Protein AF-A0AA37P402-F1 (afdb_monomer_lite)

Radius of gyration: 12.37 Å; chains: 1; bounding box: 26×26×30 Å

InterPro domains:
  IPR060029 MutS5, N-terminal domain [PF27035] (1-73)

Organism: NCBI:txid700344

Foldseek 3Di:
DEWDADPQQWIWDWDADPVVRDIDIDPTDRDPDNVVVVVVCCVVVVDQKYAYDPPHDPVVVVSLVVQADDADPPGGIGGHDDD

Secondary structure (DSSP, 8-state):
-EEEE-TTSEEEEEEEETTTTEEEEEEEEE-S-HHHHHHHHHHHH--SEEE--TT--HHHHHHHHHT-SEEEETBEEEE----

Structure (mmCIF, N/CA/C/O backbone):
data_AF-A0AA37P402-F1
#
_entry.id   AF-A0AA37P402-F1
#
loop_
_atom_site.group_PDB
_atom_site.id
_atom_site.type_symbol
_atom_site.label_atom_id
_atom_site.label_alt_id
_atom_site.label_comp_id
_atom_site.label_asym_id
_atom_site.label_entity_id
_atom_site.label_seq_id
_atom_site.pdbx_PDB_ins_code
_atom_site.Cartn_x
_atom_site.Cartn_y
_atom_site.Cartn_z
_atom_site.occupancy
_atom_site.B_iso_or_equiv
_atom_site.auth_seq_id
_atom_site.auth_comp_id
_atom_site.auth_asym_id
_atom_site.auth_atom_id
_atom_site.pdbx_PDB_model_num
ATOM 1 N N . MET A 1 1 ? 1.401 -2.284 -5.833 1.00 90.81 1 MET A N 1
ATOM 2 C CA . MET A 1 1 ? 1.448 -2.507 -4.373 1.00 90.81 1 MET A CA 1
ATOM 3 C C . MET A 1 1 ? 0.040 -2.462 -3.807 1.00 90.81 1 MET A C 1
ATOM 5 O O . MET A 1 1 ? -0.753 -1.657 -4.266 1.00 90.81 1 MET A O 1
ATOM 9 N N . ALA A 1 2 ? -0.277 -3.309 -2.837 1.00 92.25 2 ALA A N 1
ATOM 10 C CA . ALA A 1 2 ? -1.514 -3.281 -2.070 1.00 92.25 2 ALA A CA 1
ATOM 11 C C . ALA A 1 2 ? -1.173 -3.066 -0.593 1.00 92.25 2 ALA A C 1
ATOM 13 O O . ALA A 1 2 ? -0.306 -3.758 -0.059 1.00 92.25 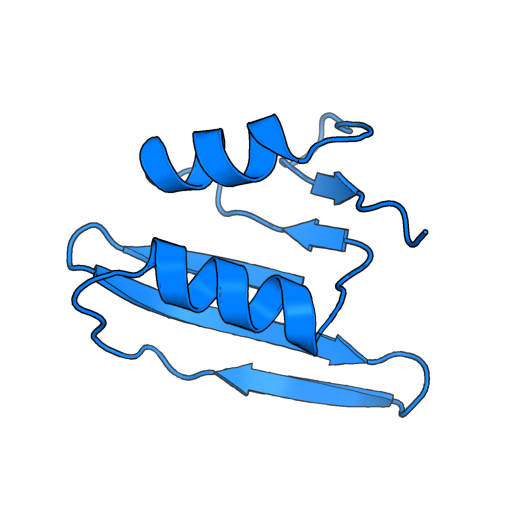2 ALA A O 1
ATOM 14 N N . VAL A 1 3 ? -1.846 -2.114 0.053 1.00 90.44 3 VAL A N 1
ATOM 15 C CA . VAL A 1 3 ? -1.617 -1.765 1.463 1.00 90.44 3 VAL A CA 1
ATOM 16 C C . VAL A 1 3 ? -2.902 -1.947 2.244 1.00 90.44 3 VAL A C 1
ATOM 18 O O . VAL A 1 3 ? -3.962 -1.498 1.817 1.00 90.44 3 VAL A O 1
ATOM 21 N N . PHE A 1 4 ? -2.810 -2.577 3.409 1.00 89.69 4 PHE A N 1
ATOM 22 C CA . PHE A 1 4 ? -3.946 -2.804 4.286 1.00 89.69 4 PHE A CA 1
ATOM 23 C C . PHE A 1 4 ? -3.619 -2.380 5.716 1.00 89.69 4 PHE A C 1
ATOM 25 O O . PHE A 1 4 ? -2.704 -2.920 6.334 1.00 89.69 4 PHE A O 1
ATOM 32 N N . VAL A 1 5 ? -4.392 -1.428 6.245 1.00 85.81 5 VAL A N 1
ATOM 33 C CA . VAL A 1 5 ? -4.291 -0.953 7.632 1.00 85.81 5 VAL A CA 1
ATOM 34 C C . VAL A 1 5 ? -5.607 -1.217 8.347 1.00 85.81 5 VAL A C 1
ATOM 36 O O . VAL A 1 5 ? -6.662 -0.787 7.882 1.00 85.81 5 VAL A O 1
ATOM 39 N N . ARG A 1 6 ? -5.555 -1.896 9.495 1.00 80.00 6 ARG A N 1
ATOM 40 C CA . ARG A 1 6 ? -6.715 -2.069 10.386 1.00 80.00 6 ARG A CA 1
ATOM 41 C C . ARG A 1 6 ? -6.741 -1.002 11.480 1.00 80.00 6 ARG A C 1
ATOM 43 O O . ARG A 1 6 ? -5.697 -0.518 11.903 1.00 80.00 6 ARG A O 1
ATOM 50 N N . GLU A 1 7 ? -7.922 -0.767 12.054 1.00 68.12 7 GLU A N 1
ATOM 51 C CA . GLU A 1 7 ? -8.169 0.158 13.181 1.00 68.12 7 GLU A CA 1
ATOM 52 C C . GLU A 1 7 ? -7.327 -0.111 14.449 1.00 68.12 7 GLU A C 1
ATOM 54 O O . GLU A 1 7 ? -7.258 0.732 15.333 1.00 68.12 7 GLU A O 1
ATOM 59 N N . LYS A 1 8 ? -6.650 -1.265 14.545 1.00 71.88 8 LYS A N 1
ATOM 60 C CA . LYS A 1 8 ? -5.763 -1.633 15.666 1.00 71.88 8 LYS A CA 1
ATOM 61 C C . LYS A 1 8 ? -4.266 -1.483 15.352 1.00 71.88 8 LYS A C 1
ATOM 63 O O . LYS A 1 8 ? -3.455 -2.176 15.956 1.00 71.88 8 LYS A O 1
ATOM 68 N N . GLY A 1 9 ? -3.904 -0.672 14.356 1.00 75.06 9 GLY A N 1
ATOM 69 C CA . GLY A 1 9 ? -2.501 -0.416 13.998 1.00 75.06 9 GLY A CA 1
ATOM 70 C C . GLY A 1 9 ? -1.779 -1.605 13.353 1.00 75.06 9 GLY A C 1
ATOM 71 O O . GLY A 1 9 ? -0.553 -1.639 13.292 1.00 75.06 9 GLY A O 1
ATOM 72 N N . LYS A 1 10 ? -2.526 -2.604 12.867 1.00 85.38 10 LYS A N 1
ATOM 73 C CA . LYS A 1 10 ? -1.945 -3.693 12.077 1.00 85.38 10 LYS A CA 1
ATOM 74 C C . LYS A 1 10 ? -1.796 -3.252 10.630 1.00 85.38 10 LYS A C 1
ATOM 76 O O . LYS A 1 10 ? -2.796 -2.870 10.019 1.00 85.38 10 LYS A O 1
ATOM 81 N N . LEU A 1 11 ? -0.576 -3.349 10.109 1.00 90.00 11 LEU A N 1
ATOM 82 C CA . LEU A 1 11 ? -0.240 -3.075 8.716 1.00 90.00 11 LEU A CA 1
ATOM 83 C C . LEU A 1 11 ? 0.150 -4.377 8.016 1.00 90.00 11 LEU A C 1
ATOM 85 O O . LEU A 1 11 ? 1.022 -5.101 8.492 1.00 90.00 11 LEU A O 1
ATOM 89 N N . GLY A 1 12 ? -0.470 -4.639 6.871 1.00 90.94 12 GLY A N 1
ATOM 90 C CA . GLY A 1 12 ? -0.012 -5.618 5.891 1.00 90.94 12 GLY A CA 1
ATOM 91 C C . GLY A 1 12 ? 0.255 -4.939 4.552 1.00 90.94 12 GLY A C 1
ATOM 92 O O . GLY A 1 12 ? -0.412 -3.964 4.193 1.00 90.94 12 GLY A O 1
ATOM 93 N N . CYS A 1 13 ? 1.226 -5.453 3.805 1.00 92.44 13 CYS A N 1
ATOM 94 C CA . CYS A 1 13 ? 1.556 -4.949 2.476 1.00 92.44 13 CYS A CA 1
ATOM 95 C C . CYS A 1 13 ? 1.967 -6.100 1.558 1.00 92.44 13 CYS A C 1
ATOM 97 O O . CYS A 1 13 ? 2.638 -7.034 1.990 1.00 92.44 13 CYS A O 1
ATOM 99 N N . ALA A 1 14 ? 1.584 -6.024 0.289 1.00 94.19 14 ALA A N 1
ATOM 100 C CA . ALA A 1 14 ? 2.083 -6.914 -0.749 1.00 94.19 14 ALA A CA 1
ATOM 101 C C . ALA A 1 14 ? 2.404 -6.119 -2.013 1.00 94.19 14 ALA A C 1
ATOM 103 O O . ALA A 1 14 ? 1.678 -5.192 -2.385 1.00 94.19 14 ALA A O 1
ATOM 104 N N . TYR A 1 15 ? 3.469 -6.481 -2.716 1.00 94.00 15 TYR A N 1
ATOM 105 C CA . TYR A 1 15 ? 3.771 -5.879 -4.009 1.00 94.00 15 TYR A CA 1
ATOM 106 C C . TYR A 1 15 ? 4.478 -6.855 -4.936 1.00 94.00 15 TYR A C 1
ATOM 108 O O . TYR A 1 15 ? 5.150 -7.787 -4.504 1.00 94.00 15 TYR A O 1
ATOM 116 N N . TYR A 1 16 ? 4.284 -6.620 -6.227 1.00 93.62 16 TYR A N 1
ATOM 117 C CA . TYR A 1 16 ? 4.936 -7.345 -7.300 1.00 93.62 16 TYR A CA 1
ATOM 118 C C . TYR A 1 16 ? 5.985 -6.429 -7.926 1.00 93.62 16 TYR A C 1
ATOM 120 O O . TYR A 1 16 ? 5.652 -5.301 -8.297 1.00 93.62 16 TYR A O 1
ATOM 128 N N . ASN A 1 17 ? 7.225 -6.907 -8.006 1.00 91.94 17 ASN A N 1
ATOM 129 C CA . ASN A 1 17 ? 8.288 -6.285 -8.782 1.00 91.94 17 ASN A CA 1
ATOM 130 C C . ASN A 1 17 ? 8.293 -6.939 -10.169 1.00 91.94 17 ASN A C 1
ATOM 132 O O . ASN A 1 17 ? 8.637 -8.113 -10.301 1.00 91.94 17 ASN A O 1
ATOM 136 N N . SER A 1 18 ? 7.889 -6.186 -11.192 1.00 89.94 18 SER A N 1
ATOM 137 C CA . SER A 1 18 ? 7.841 -6.675 -12.572 1.00 89.94 18 SER A CA 1
ATOM 138 C C . SER A 1 18 ? 9.212 -6.895 -13.191 1.00 89.94 18 SER A C 1
ATOM 140 O O . SER A 1 18 ? 9.323 -7.739 -14.074 1.00 89.94 18 SER A O 1
ATOM 142 N N . ASP A 1 19 ? 10.226 -6.162 -12.735 1.00 90.62 19 ASP A N 1
ATOM 143 C CA . ASP A 1 19 ? 11.563 -6.191 -13.326 1.00 90.62 19 ASP A CA 1
ATOM 144 C C . ASP A 1 19 ? 12.274 -7.497 -12.963 1.00 90.62 19 ASP A C 1
ATOM 146 O O . ASP A 1 19 ? 12.950 -8.102 -13.791 1.00 90.62 19 ASP A O 1
ATOM 150 N N . GLU A 1 20 ? 12.056 -7.969 -11.735 1.00 93.44 20 GLU A N 1
ATOM 151 C CA . GLU A 1 20 ? 12.622 -9.224 -11.230 1.00 93.44 20 GLU A CA 1
ATOM 152 C C . GLU A 1 20 ? 11.636 -10.403 -11.264 1.00 93.44 20 GLU A C 1
ATOM 154 O O . GLU A 1 20 ? 12.034 -11.546 -11.047 1.00 93.44 20 GLU A O 1
ATOM 159 N N . GLY A 1 21 ? 10.344 -10.151 -11.495 1.00 93.00 21 GLY A N 1
ATOM 160 C CA . GLY A 1 21 ? 9.296 -11.176 -11.444 1.00 93.00 21 GLY A CA 1
ATOM 161 C C . GLY A 1 21 ? 8.980 -11.689 -10.032 1.00 93.00 21 GLY A C 1
ATOM 162 O O . GLY A 1 21 ? 8.425 -12.778 -9.879 1.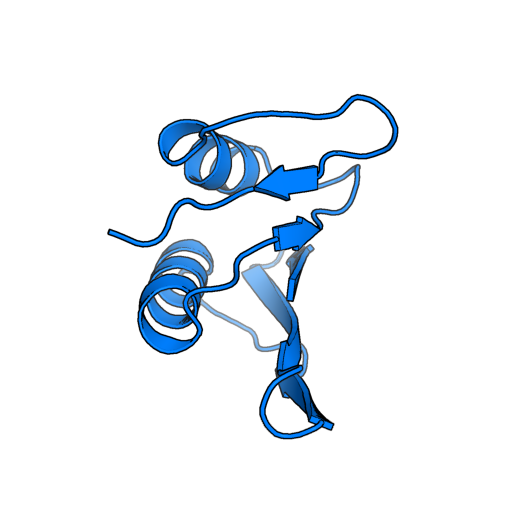00 93.00 21 GLY A O 1
ATOM 163 N N . ASN A 1 22 ? 9.326 -10.921 -8.997 1.00 95.62 22 ASN A N 1
ATOM 164 C CA . ASN A 1 22 ? 9.222 -11.329 -7.597 1.00 95.62 22 ASN A CA 1
ATOM 165 C C . ASN A 1 22 ? 7.957 -10.781 -6.923 1.00 95.62 22 ASN A C 1
ATOM 167 O O . ASN A 1 22 ? 7.566 -9.627 -7.119 1.00 95.62 22 ASN A O 1
ATOM 171 N N . LEU A 1 23 ? 7.341 -11.600 -6.066 1.00 94.19 23 LEU A N 1
ATOM 172 C CA . LEU A 1 23 ? 6.243 -11.194 -5.190 1.00 94.19 23 LEU A CA 1
ATOM 173 C C . LEU A 1 23 ? 6.748 -11.074 -3.750 1.00 94.19 23 LEU A C 1
ATOM 175 O O . LEU A 1 23 ? 7.259 -12.036 -3.181 1.00 94.19 23 LEU A O 1
ATOM 179 N N . PHE A 1 24 ? 6.534 -9.909 -3.148 1.00 94.38 24 PHE A N 1
ATOM 180 C CA . PHE A 1 24 ? 6.914 -9.617 -1.772 1.00 94.38 24 PHE A CA 1
ATOM 181 C C . PHE A 1 24 ? 5.677 -9.486 -0.889 1.00 94.38 24 PHE A C 1
ATOM 183 O O . PHE A 1 24 ? 4.664 -8.902 -1.290 1.00 94.38 24 PHE A O 1
ATOM 190 N N . LEU A 1 25 ? 5.780 -10.004 0.335 1.00 93.50 25 LEU A N 1
ATOM 191 C CA . LEU A 1 25 ? 4.723 -9.963 1.338 1.00 93.50 25 LEU A CA 1
ATOM 192 C C . LEU A 1 25 ? 5.291 -9.505 2.682 1.00 93.50 25 LEU A C 1
ATOM 194 O O . LEU A 1 25 ? 6.185 -10.136 3.239 1.00 93.50 25 LEU A O 1
ATOM 198 N N . LEU A 1 26 ? 4.707 -8.444 3.227 1.00 89.94 26 LEU A N 1
ATOM 199 C CA . LEU A 1 26 ? 4.841 -8.062 4.623 1.00 89.94 26 LEU A CA 1
ATOM 200 C C . LEU A 1 26 ? 3.612 -8.580 5.372 1.00 89.94 26 LEU A C 1
ATOM 202 O O . LEU A 1 26 ? 2.500 -8.068 5.199 1.00 89.94 26 LEU A O 1
ATOM 206 N N . GLN A 1 27 ? 3.816 -9.620 6.180 1.00 83.31 27 GLN A N 1
ATOM 207 C CA . GLN A 1 27 ? 2.771 -10.191 7.026 1.00 83.31 27 GLN A CA 1
ATOM 208 C C . GLN A 1 27 ? 2.266 -9.148 8.034 1.00 83.31 27 GLN A C 1
ATOM 210 O O . GLN A 1 27 ? 3.043 -8.302 8.467 1.00 83.31 27 GLN A O 1
ATOM 215 N N . GLU A 1 28 ? 0.974 -9.214 8.399 1.00 81.06 28 GLU A N 1
ATOM 216 C CA . GLU A 1 28 ? 0.342 -8.273 9.339 1.00 81.06 28 GLU A CA 1
ATOM 217 C C . GLU A 1 28 ? 1.205 -8.076 10.593 1.00 81.06 28 GLU A C 1
ATOM 219 O O . GLU A 1 28 ? 1.239 -8.929 11.484 1.00 81.06 28 GLU A O 1
ATOM 224 N N . MET A 1 29 ? 1.861 -6.921 10.675 1.00 81.88 29 MET A N 1
ATOM 225 C CA . MET A 1 29 ? 2.668 -6.541 11.823 1.00 81.88 29 MET A CA 1
ATOM 226 C C . MET A 1 29 ? 1.929 -5.499 12.648 1.00 81.88 29 MET A C 1
ATOM 228 O O . MET A 1 29 ? 1.347 -4.551 12.114 1.00 81.88 29 MET A O 1
ATOM 232 N N . SER A 1 30 ? 1.945 -5.679 13.966 1.00 82.88 30 SER A N 1
ATOM 233 C CA . SER A 1 30 ? 1.518 -4.636 14.892 1.00 82.88 30 SER A CA 1
ATOM 234 C C . SER A 1 30 ? 2.551 -3.516 14.853 1.00 82.88 30 SER A C 1
ATOM 236 O O . SER A 1 30 ? 3.722 -3.748 15.150 1.00 82.88 30 SER A O 1
ATOM 238 N N . CYS A 1 31 ? 2.125 -2.314 14.490 1.00 78.25 31 CYS A N 1
ATOM 239 C CA . CYS A 1 31 ? 2.973 -1.135 14.467 1.00 78.25 31 CYS A CA 1
ATOM 240 C C . CYS A 1 31 ? 2.319 -0.045 15.317 1.00 78.25 31 CYS A C 1
ATOM 242 O O . CYS A 1 31 ? 1.112 0.172 15.217 1.00 78.25 31 CYS A O 1
ATOM 244 N N . ALA A 1 32 ? 3.110 0.628 16.156 1.00 78.81 32 ALA A N 1
ATOM 245 C CA . ALA A 1 32 ? 2.627 1.785 16.907 1.00 78.81 32 ALA A CA 1
ATOM 246 C C . ALA A 1 32 ? 2.255 2.937 15.957 1.00 78.81 32 ALA A C 1
ATOM 248 O O . ALA A 1 32 ? 1.225 3.570 16.150 1.00 78.81 32 ALA A O 1
ATOM 249 N N . GLU A 1 33 ? 3.035 3.120 14.883 1.00 86.50 33 GLU A N 1
ATOM 250 C CA . GLU A 1 33 ? 2.892 4.215 13.917 1.00 86.50 33 GLU A CA 1
ATOM 251 C C . GLU A 1 33 ? 2.810 3.687 12.467 1.00 86.50 33 GLU A C 1
ATOM 253 O O . GLU A 1 33 ? 3.794 3.719 11.721 1.00 86.50 33 GLU A O 1
ATOM 258 N N . PRO A 1 34 ? 1.639 3.193 12.017 1.00 86.62 34 PRO A N 1
ATOM 259 C CA . PRO A 1 34 ? 1.476 2.593 10.689 1.00 86.62 34 PRO A CA 1
ATOM 260 C C . PRO A 1 34 ? 1.843 3.525 9.526 1.00 86.62 34 PRO A C 1
ATOM 262 O O . PRO A 1 34 ? 2.301 3.050 8.490 1.00 86.62 34 PRO A O 1
ATOM 265 N N . LEU A 1 35 ? 1.653 4.841 9.687 1.00 88.56 35 LEU A N 1
ATOM 266 C CA . LEU A 1 35 ? 1.976 5.830 8.654 1.00 88.56 35 LEU A CA 1
ATOM 267 C C . LEU A 1 35 ? 3.483 5.947 8.406 1.00 88.56 35 LEU A C 1
ATOM 269 O O . LEU A 1 35 ? 3.891 5.974 7.251 1.00 88.56 35 LEU A O 1
ATOM 273 N N . GLN A 1 36 ? 4.306 5.938 9.458 1.00 88.62 36 GLN A N 1
ATOM 274 C CA . GLN A 1 36 ? 5.768 5.991 9.316 1.00 88.62 36 GLN A CA 1
ATOM 275 C C . GLN A 1 36 ? 6.303 4.758 8.581 1.00 88.62 36 GLN A C 1
ATOM 277 O O . GLN A 1 36 ? 7.218 4.836 7.758 1.00 88.62 36 GLN A O 1
ATOM 282 N N . LEU A 1 37 ? 5.706 3.597 8.853 1.00 88.56 37 LEU A N 1
ATOM 283 C CA . LEU A 1 37 ? 6.071 2.371 8.161 1.00 88.56 37 LEU A CA 1
ATOM 284 C C . LEU A 1 37 ? 5.634 2.397 6.692 1.00 88.56 37 LEU A C 1
ATOM 286 O O . LEU A 1 37 ? 6.399 1.986 5.823 1.00 88.56 37 LEU A O 1
ATOM 290 N N . ILE A 1 38 ? 4.439 2.917 6.399 1.00 89.12 38 ILE A N 1
ATOM 291 C CA . ILE A 1 38 ? 3.997 3.144 5.019 1.00 89.12 38 ILE A CA 1
ATOM 292 C C . ILE A 1 38 ? 4.974 4.072 4.292 1.00 89.12 38 ILE A C 1
ATOM 294 O O . ILE A 1 38 ? 5.422 3.727 3.204 1.00 89.12 38 ILE A O 1
ATOM 298 N N . GLU A 1 39 ? 5.3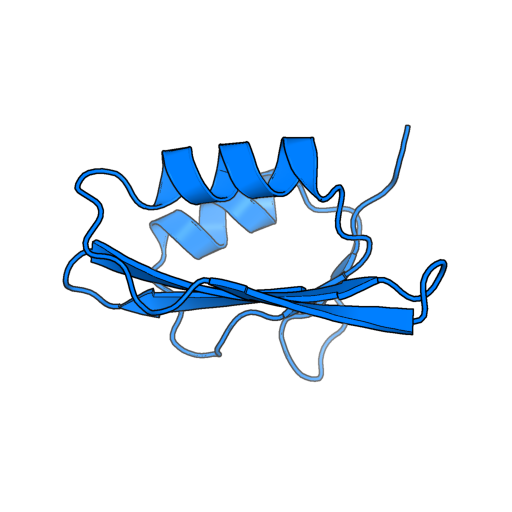45 5.202 4.891 1.00 89.75 39 GLU A N 1
ATOM 299 C CA . GLU A 1 39 ? 6.308 6.152 4.324 1.00 89.75 39 GLU A CA 1
ATOM 300 C C . GLU A 1 39 ? 7.658 5.481 4.030 1.00 89.75 39 GLU A C 1
ATOM 302 O O . GLU A 1 39 ? 8.202 5.609 2.934 1.00 89.75 39 GLU A O 1
ATOM 307 N N . THR A 1 40 ? 8.150 4.661 4.959 1.00 89.50 40 THR A N 1
ATOM 308 C CA . THR A 1 40 ? 9.384 3.887 4.769 1.00 89.50 40 THR A CA 1
ATOM 309 C C . THR A 1 40 ? 9.275 2.936 3.575 1.00 89.50 40 THR A C 1
ATOM 311 O O . THR A 1 40 ? 10.176 2.891 2.736 1.00 89.50 40 THR A O 1
ATOM 314 N N . ILE A 1 41 ? 8.170 2.189 3.467 1.00 89.50 41 ILE A N 1
ATOM 315 C CA . ILE A 1 41 ? 7.929 1.262 2.351 1.00 89.50 41 ILE A CA 1
ATOM 316 C C . ILE A 1 41 ? 7.850 2.028 1.030 1.00 89.50 41 ILE A C 1
ATOM 318 O O . ILE A 1 41 ? 8.414 1.582 0.036 1.00 89.50 41 ILE A O 1
ATO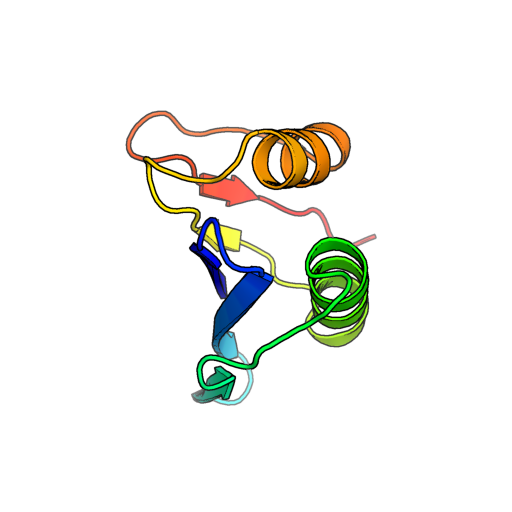M 322 N N . MET A 1 42 ? 7.198 3.190 1.016 1.00 88.75 42 MET A N 1
ATOM 323 C CA . MET A 1 42 ? 7.089 4.039 -0.168 1.00 88.75 42 MET A CA 1
ATOM 324 C C . MET A 1 42 ? 8.455 4.465 -0.705 1.00 88.75 42 MET A C 1
ATOM 326 O O . MET A 1 42 ? 8.685 4.365 -1.908 1.00 88.75 42 MET A O 1
ATOM 330 N N . VAL A 1 43 ? 9.368 4.880 0.177 1.00 89.50 43 VAL A N 1
ATOM 331 C CA . VAL A 1 43 ? 10.728 5.294 -0.202 1.00 89.50 43 VAL A CA 1
ATOM 332 C C . VAL A 1 43 ? 11.549 4.124 -0.749 1.00 89.50 43 VAL A C 1
ATOM 334 O O . VAL A 1 43 ? 12.268 4.293 -1.732 1.00 89.50 43 VAL A O 1
ATOM 337 N N . HIS A 1 44 ? 11.442 2.944 -0.132 1.00 88.56 44 HIS A N 1
ATOM 338 C CA . HIS A 1 44 ? 12.252 1.780 -0.510 1.00 88.56 44 HIS A CA 1
ATOM 339 C C . HIS A 1 44 ? 11.730 1.059 -1.753 1.00 88.56 44 HIS A C 1
ATOM 341 O O . HIS A 1 44 ? 12.519 0.614 -2.578 1.00 88.56 44 HIS A O 1
ATOM 347 N N . VAL A 1 45 ? 10.410 0.908 -1.871 1.00 89.94 45 VAL A N 1
ATOM 348 C CA . VAL A 1 45 ? 9.781 0.130 -2.948 1.00 89.94 45 VAL A CA 1
ATOM 349 C C . VAL A 1 45 ? 9.495 0.996 -4.172 1.00 89.94 45 VAL A C 1
ATOM 351 O O . VAL A 1 45 ? 9.446 0.469 -5.277 1.00 89.94 45 VAL A O 1
ATOM 354 N N . GLN A 1 46 ? 9.275 2.302 -3.982 1.00 89.38 46 GLN A N 1
ATOM 355 C CA . GLN A 1 46 ? 8.890 3.246 -5.040 1.00 89.38 46 GLN A CA 1
ATOM 356 C C . GLN A 1 46 ? 7.772 2.700 -5.952 1.00 89.38 46 GLN A C 1
ATOM 358 O O . GLN A 1 46 ? 7.906 2.642 -7.175 1.00 89.38 46 GLN A O 1
ATOM 363 N N . PRO A 1 47 ? 6.650 2.237 -5.371 1.00 88.94 47 PRO A N 1
ATOM 364 C CA . PRO A 1 47 ? 5.611 1.563 -6.128 1.00 88.94 47 PRO A CA 1
ATOM 365 C C . PRO A 1 47 ? 4.953 2.527 -7.115 1.00 88.94 47 PRO A C 1
ATOM 367 O O . PRO A 1 47 ? 4.461 3.581 -6.732 1.00 88.94 47 PRO A O 1
ATOM 370 N N . THR A 1 48 ? 4.830 2.115 -8.373 1.00 87.69 48 THR A N 1
ATOM 371 C CA . THR A 1 48 ? 4.165 2.916 -9.419 1.00 87.69 48 THR A CA 1
ATOM 372 C C . THR A 1 48 ? 2.649 2.988 -9.245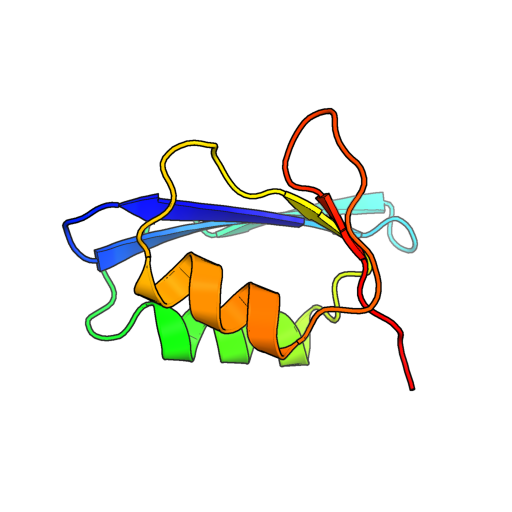 1.00 87.69 48 THR A C 1
ATOM 374 O O . THR A 1 48 ? 1.996 3.928 -9.697 1.00 87.69 48 THR A O 1
ATOM 377 N N . THR A 1 49 ? 2.065 1.971 -8.607 1.00 87.50 49 THR A N 1
ATOM 378 C CA . THR A 1 49 ? 0.624 1.854 -8.374 1.00 87.50 49 THR A CA 1
ATOM 379 C C . THR A 1 49 ? 0.354 1.331 -6.973 1.00 87.50 49 THR A C 1
ATOM 381 O O . THR A 1 49 ? 0.918 0.307 -6.570 1.00 87.50 49 THR A O 1
ATOM 384 N N . ILE A 1 50 ? -0.558 1.986 -6.256 1.00 90.06 50 ILE A N 1
ATOM 385 C CA . ILE A 1 50 ? -1.017 1.573 -4.929 1.00 90.06 50 ILE A CA 1
ATOM 386 C C . ILE A 1 50 ? -2.513 1.295 -4.960 1.00 90.06 50 ILE A C 1
ATOM 388 O O . ILE A 1 50 ? -3.305 2.109 -5.434 1.00 90.06 50 ILE A O 1
ATOM 392 N N . LEU A 1 51 ? -2.876 0.134 -4.428 1.00 90.19 51 LEU A N 1
ATOM 393 C CA . LEU A 1 51 ? -4.239 -0.313 -4.211 1.00 90.19 51 LEU A CA 1
ATOM 394 C C . LEU A 1 51 ? -4.553 -0.196 -2.723 1.00 90.19 51 LEU A C 1
ATOM 396 O O . LEU A 1 51 ? -3.859 -0.788 -1.889 1.00 90.19 51 LEU A O 1
ATOM 400 N N . LEU A 1 52 ? -5.610 0.549 -2.412 1.00 89.06 52 LEU A N 1
ATOM 401 C CA . LEU A 1 52 ? -6.139 0.678 -1.061 1.00 89.06 52 LEU A CA 1
ATOM 402 C C . LEU A 1 52 ? -7.526 0.023 -0.975 1.00 89.06 52 LEU A C 1
ATOM 404 O O . LEU A 1 52 ? -8.334 0.166 -1.897 1.00 89.06 52 LEU A O 1
ATOM 408 N N . PRO A 1 53 ? -7.843 -0.680 0.123 1.00 86.81 53 PRO A N 1
ATOM 409 C CA . PRO A 1 53 ? -9.196 -1.135 0.393 1.00 86.81 53 PRO A CA 1
ATOM 410 C C . PRO A 1 53 ? -10.182 0.034 0.440 1.00 86.81 53 PRO A C 1
ATOM 412 O O . PRO A 1 53 ? -9.848 1.129 0.889 1.00 86.81 53 PRO A O 1
ATOM 415 N N . LEU A 1 54 ? -11.445 -0.232 0.102 1.00 84.56 54 LEU A N 1
ATOM 416 C CA . LEU A 1 54 ? -12.520 0.765 0.212 1.00 84.56 54 LEU A CA 1
ATOM 417 C C . LEU A 1 54 ? -12.684 1.301 1.643 1.00 84.56 54 LEU A C 1
ATOM 419 O O . LEU A 1 54 ? -13.049 2.452 1.840 1.00 84.56 54 LEU A O 1
ATOM 423 N N . LYS A 1 55 ? -12.404 0.458 2.642 1.00 86.12 55 LYS A N 1
ATOM 424 C CA . LYS A 1 55 ? -12.465 0.795 4.069 1.00 86.12 55 LYS A CA 1
ATOM 425 C C . LYS A 1 55 ? -11.064 1.052 4.619 1.00 86.12 55 LYS A C 1
ATOM 427 O O . LYS A 1 55 ? -10.595 0.327 5.493 1.00 86.12 55 LYS A O 1
ATOM 432 N N . THR A 1 56 ? -10.373 2.030 4.048 1.00 85.75 56 THR A N 1
ATOM 433 C CA . THR A 1 56 ? -9.069 2.478 4.550 1.00 85.75 56 THR A CA 1
ATOM 434 C C . THR A 1 56 ? -9.272 3.580 5.594 1.00 85.75 56 THR A C 1
ATOM 436 O O . THR A 1 56 ? -10.100 4.457 5.362 1.00 85.75 56 THR A O 1
ATOM 439 N N . PRO A 1 57 ? -8.542 3.575 6.725 1.00 88.00 57 PRO A N 1
ATOM 440 C CA . PRO A 1 57 ? -8.626 4.654 7.707 1.00 88.00 57 PRO A CA 1
ATOM 441 C C . PRO A 1 57 ? -8.291 6.033 7.113 1.00 88.00 57 PRO A C 1
ATOM 443 O O . PRO A 1 57 ? -7.302 6.173 6.391 1.00 88.00 57 PRO A O 1
ATOM 446 N N . ASP A 1 58 ? -9.046 7.069 7.490 1.00 88.50 58 ASP A N 1
ATOM 447 C CA . ASP A 1 58 ? -8.891 8.439 6.969 1.00 88.50 58 ASP A CA 1
ATOM 448 C C . ASP A 1 58 ? -7.466 9.017 7.035 1.00 88.50 58 ASP A C 1
ATOM 450 O O . ASP A 1 58 ? -7.065 9.698 6.090 1.00 88.50 58 ASP A O 1
ATOM 454 N N . PRO A 1 59 ? -6.660 8.797 8.097 1.00 87.56 59 PRO A N 1
ATOM 455 C CA . PRO A 1 59 ? -5.282 9.293 8.120 1.00 87.56 59 PRO A CA 1
ATOM 456 C C . PRO A 1 59 ? -4.422 8.698 6.998 1.00 87.56 59 PRO A C 1
ATOM 458 O O . PRO A 1 59 ? -3.601 9.394 6.410 1.00 87.56 59 PRO A O 1
ATOM 461 N N . VAL A 1 60 ? -4.649 7.424 6.670 1.00 87.50 60 VAL A N 1
ATOM 462 C CA . VAL A 1 60 ? -3.931 6.702 5.612 1.00 87.50 60 VAL A CA 1
ATOM 463 C C . VAL A 1 60 ? -4.405 7.164 4.239 1.00 87.50 60 VAL A C 1
ATOM 465 O O . VAL A 1 60 ? -3.582 7.409 3.361 1.00 87.50 60 VAL A O 1
ATOM 468 N N . LEU A 1 61 ? -5.717 7.352 4.063 1.00 87.94 61 LEU A N 1
ATOM 469 C CA . LEU A 1 61 ? -6.267 7.935 2.838 1.00 87.94 61 LEU A CA 1
ATOM 470 C C . LEU A 1 61 ? -5.675 9.321 2.572 1.00 87.94 61 LEU A C 1
ATOM 472 O O . LEU A 1 61 ? -5.157 9.555 1.483 1.00 87.94 61 LEU A O 1
ATOM 476 N N . ARG A 1 62 ? -5.680 10.204 3.578 1.00 88.94 62 ARG A N 1
ATOM 477 C CA . ARG A 1 62 ? -5.138 11.565 3.459 1.00 88.94 62 ARG A CA 1
ATOM 478 C C . ARG A 1 62 ? -3.651 11.579 3.127 1.00 88.94 62 ARG A C 1
ATOM 480 O O . ARG A 1 62 ? -3.247 12.375 2.287 1.00 88.94 62 ARG A O 1
ATOM 487 N N . PHE A 1 63 ? -2.863 10.689 3.731 1.00 88.12 63 PHE A N 1
ATOM 488 C CA . PHE A 1 63 ? -1.453 10.521 3.378 1.00 88.12 63 PHE A CA 1
ATOM 489 C C . PHE A 1 63 ? -1.300 10.241 1.877 1.00 88.12 63 PHE A C 1
ATOM 491 O O . PHE A 1 63 ? -0.661 11.006 1.161 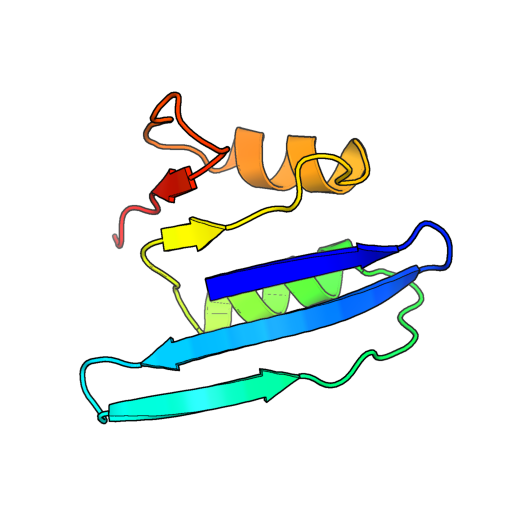1.00 88.12 63 PHE A O 1
ATOM 498 N N . PHE A 1 64 ? -1.968 9.210 1.353 1.00 86.25 64 PHE A N 1
ATOM 499 C CA . PHE A 1 64 ? -1.854 8.877 -0.070 1.00 86.25 64 PHE A CA 1
ATOM 500 C C . PHE A 1 64 ? -2.457 9.936 -0.999 1.00 86.25 64 PHE A C 1
ATOM 502 O O . PHE A 1 64 ? -2.027 10.053 -2.143 1.00 86.25 64 PHE A O 1
ATOM 509 N N . GLU A 1 65 ? -3.432 10.718 -0.534 1.00 84.88 65 GLU A N 1
ATOM 510 C CA . GLU A 1 65 ? -3.998 11.846 -1.275 1.00 84.88 65 GLU A CA 1
ATOM 511 C C . GLU A 1 65 ? -3.044 13.023 -1.427 1.00 84.88 65 GLU A C 1
ATOM 513 O O . GLU A 1 65 ? -2.971 13.595 -2.513 1.00 84.88 65 GLU A O 1
ATOM 518 N N . GLN A 1 66 ? -2.292 13.355 -0.379 1.00 80.94 66 GLN A N 1
ATOM 519 C CA . GLN A 1 66 ? -1.304 14.436 -0.404 1.00 80.94 66 GLN A CA 1
ATOM 520 C C . GLN A 1 66 ? -0.158 14.165 -1.385 1.00 80.94 66 GLN A C 1
ATOM 522 O O . GLN A 1 66 ? 0.448 15.104 -1.895 1.00 80.94 66 GLN A O 1
ATOM 527 N N . HIS A 1 67 ? 0.097 12.894 -1.695 1.00 71.88 67 HIS A N 1
ATOM 528 C CA . HIS A 1 67 ? 1.139 12.465 -2.624 1.00 71.88 67 HIS A CA 1
ATOM 529 C C . HIS A 1 67 ? 0.605 12.055 -4.022 1.00 71.88 67 HIS A C 1
ATOM 531 O O . HIS A 1 67 ? 1.335 11.450 -4.807 1.00 71.88 67 HIS A O 1
ATOM 537 N N . LYS A 1 68 ? -0.662 12.363 -4.368 1.00 63.69 68 LYS A N 1
ATOM 538 C CA . LYS A 1 68 ? -1.295 11.984 -5.656 1.00 63.69 68 LYS A CA 1
ATOM 539 C C . LYS A 1 68 ? -0.741 12.728 -6.877 1.00 63.69 68 LYS A C 1
ATOM 541 O O . LYS A 1 68 ? -0.521 13.934 -6.831 1.00 63.69 68 LYS A O 1
ATOM 546 N N . THR A 1 69 ? -0.739 12.033 -8.026 1.00 54.19 69 THR A N 1
ATOM 547 C CA . THR A 1 69 ? -0.752 12.662 -9.368 1.00 54.19 69 THR A CA 1
ATOM 548 C C . THR A 1 69 ? -2.006 12.361 -10.215 1.00 54.19 69 THR A C 1
ATOM 550 O O . THR A 1 69 ? -2.382 13.218 -11.010 1.00 54.19 69 THR A O 1
ATOM 553 N N . THR A 1 70 ? -2.740 11.240 -10.058 1.00 48.41 70 THR A N 1
ATOM 554 C CA . THR A 1 70 ? -4.076 11.030 -10.700 1.00 48.41 70 THR A CA 1
ATOM 555 C C . THR A 1 70 ? -4.883 9.883 -10.049 1.00 48.41 70 THR A C 1
ATOM 557 O O . THR A 1 70 ? -4.284 8.940 -9.534 1.00 48.41 70 THR A O 1
ATOM 560 N N . VAL A 1 71 ? -6.229 9.950 -10.079 1.00 49.94 71 VAL A N 1
ATOM 561 C CA . VAL A 1 71 ? -7.193 8.934 -9.577 1.00 49.94 71 VAL A CA 1
ATOM 562 C C . VAL A 1 71 ? -8.027 8.389 -10.741 1.00 49.94 71 VAL A C 1
ATOM 564 O O . VAL A 1 71 ? -8.560 9.194 -11.500 1.00 49.94 71 VAL A O 1
ATOM 567 N N . ASP A 1 72 ? -8.201 7.067 -10.843 1.00 47.22 72 ASP A N 1
ATOM 568 C CA . ASP A 1 72 ? -9.147 6.431 -11.778 1.00 47.22 72 ASP A CA 1
ATOM 569 C C . ASP A 1 72 ? -10.323 5.789 -11.016 1.00 47.22 72 ASP A C 1
ATOM 571 O O . ASP A 1 72 ? -10.132 5.132 -9.990 1.00 47.22 72 ASP A O 1
ATOM 575 N N . GLN A 1 73 ? -11.556 6.037 -11.464 1.00 44.91 73 GLN A N 1
ATOM 576 C CA . GLN A 1 73 ? -12.785 5.682 -10.742 1.00 44.91 73 GLN A CA 1
ATOM 577 C C . GLN A 1 73 ? -13.307 4.290 -11.137 1.00 44.91 73 GLN A C 1
ATOM 579 O O . GLN A 1 73 ? -14.282 4.155 -11.868 1.00 44.91 73 GLN A O 1
ATOM 584 N N . GLY A 1 74 ? -12.681 3.245 -10.593 1.00 44.47 74 GLY A N 1
ATOM 585 C CA . GLY A 1 74 ? -13.225 1.870 -10.549 1.00 44.47 74 GLY A CA 1
ATOM 586 C C . GLY A 1 74 ? -12.906 1.120 -9.244 1.00 44.47 74 GLY A C 1
ATOM 587 O O . GLY A 1 74 ? -13.253 -0.043 -9.062 1.00 44.47 74 GLY A O 1
ATOM 588 N N . GLY A 1 75 ? -12.227 1.814 -8.335 1.00 49.66 75 GLY A N 1
ATOM 589 C CA . GLY A 1 75 ? -11.484 1.334 -7.175 1.00 49.66 75 GLY A CA 1
ATOM 590 C C . GLY A 1 75 ? -10.358 2.348 -6.979 1.00 49.66 75 GLY A C 1
ATOM 591 O O . GLY A 1 75 ? -9.829 2.840 -7.970 1.00 49.66 75 GLY A O 1
ATOM 592 N N . LEU A 1 76 ? -10.046 2.764 -5.750 1.00 48.31 76 LEU A N 1
ATOM 593 C CA . LEU A 1 76 ? -9.077 3.846 -5.542 1.00 48.31 76 LEU A CA 1
ATOM 594 C C . LEU A 1 76 ? -7.662 3.360 -5.907 1.00 48.31 76 LEU A C 1
ATOM 596 O O . LEU A 1 76 ? -6.962 2.764 -5.089 1.00 48.31 76 LEU A O 1
ATOM 600 N N . VAL A 1 77 ? -7.269 3.588 -7.160 1.00 52.00 77 VAL A N 1
ATOM 601 C CA . VAL A 1 77 ? -5.930 3.327 -7.688 1.00 52.00 77 VAL A CA 1
ATOM 602 C C . VAL A 1 77 ? -5.143 4.631 -7.640 1.00 52.00 77 VAL A C 1
ATOM 604 O O . VAL A 1 77 ? -5.542 5.625 -8.246 1.00 52.00 77 VAL A O 1
ATOM 607 N N . TYR A 1 78 ? -4.022 4.631 -6.919 1.00 55.28 78 TYR A N 1
ATOM 608 C CA . TYR A 1 78 ? -3.133 5.788 -6.808 1.00 55.28 78 TYR A CA 1
ATOM 609 C C . TYR A 1 78 ? -1.896 5.531 -7.669 1.00 55.28 78 TYR A C 1
ATOM 611 O O . TYR A 1 78 ? -1.152 4.583 -7.404 1.00 55.28 78 TYR A O 1
ATOM 619 N N . ARG A 1 79 ? -1.680 6.357 -8.700 1.00 50.62 79 ARG A N 1
ATOM 620 C CA . ARG A 1 79 ? -0.456 6.348 -9.518 1.00 50.62 79 ARG A CA 1
ATOM 621 C C . ARG A 1 79 ? 0.589 7.295 -8.929 1.00 50.62 79 ARG A C 1
ATOM 623 O O . ARG A 1 79 ? 0.266 8.438 -8.607 1.00 50.62 79 ARG A O 1
ATOM 630 N N . TRP A 1 80 ? 1.819 6.807 -8.804 1.00 48.78 80 TRP A N 1
ATOM 631 C CA . TRP A 1 80 ? 2.975 7.571 -8.332 1.00 48.78 80 TRP A CA 1
ATOM 632 C C . TRP A 1 80 ? 3.910 7.870 -9.504 1.00 48.78 80 TRP A C 1
ATOM 634 O O . TRP A 1 80 ? 4.195 6.983 -10.309 1.00 48.78 80 TRP A O 1
ATOM 644 N N . ALA A 1 81 ? 4.359 9.122 -9.610 1.00 42.44 81 ALA A N 1
ATOM 645 C CA . ALA A 1 81 ? 5.355 9.546 -10.587 1.00 42.44 81 ALA A CA 1
ATOM 646 C C . ALA A 1 81 ? 6.750 9.420 -9.961 1.00 42.44 81 ALA A C 1
ATOM 648 O O . ALA A 1 81 ? 7.022 10.030 -8.928 1.00 42.44 81 ALA A O 1
ATOM 649 N N . THR A 1 82 ? 7.617 8.621 -10.574 1.00 44.69 82 THR A N 1
ATOM 650 C CA . THR A 1 82 ? 9.059 8.621 -10.304 1.00 44.69 82 THR A CA 1
ATOM 651 C C . THR A 1 82 ? 9.661 9.927 -10.825 1.00 44.69 82 THR A C 1
ATOM 653 O O . THR A 1 82 ? 9.427 10.276 -11.985 1.00 44.69 82 THR A O 1
ATOM 656 N N . MET A 1 83 ? 10.383 10.651 -9.961 1.00 38.81 83 MET A N 1
ATOM 657 C CA . MET A 1 83 ? 11.297 11.730 -10.365 1.00 38.81 83 MET A CA 1
ATOM 658 C C . MET A 1 83 ? 12.543 11.146 -11.024 1.00 38.81 83 MET A C 1
ATOM 660 O O . MET A 1 83 ? 12.998 10.083 -10.545 1.00 38.81 83 MET A O 1
#

pLDDT: mean 80.01, std 16.13, range [38.81, 95.62]

Sequence (83 aa):
MAVFVREKGKLGCAYYNSDEGNLFLLQEMSCAEPLQLIETIMVHVQPTTILLPLKTPDPVLRFFEQHKTTVDQGGLVYRWATM